Protein AF-A0A4Y2TBW3-F1 (afdb_monomer)

Nearest PDB structures (foldseek):
  4ym7-assembly6_FI  TM=1.839E-01  e=6.872E+00  Saccharomyces cerevisiae

Mean predicted aligned error: 17.27 Å

Organism: Araneus ventricosus (NCBI:txid182803)

pLDDT: mean 72.85, std 18.24, range [32.5, 91.81]

Radius of gyration: 27.07 Å; Cα contacts (8 Å, |Δi|>4): 121; chains: 1; bounding box: 64×52×51 Å

Sequence (114 aa):
MCFNCSEFFHSARNCKCKPRCIKCGELHETRLCPLKEKIENPTCVNCKEIGHVASCRGCPKYPVIKSSKPTSYAEKLKRNLPKAGKPVNKQENLPTLQVNNPEFFRPRAKFERP

Secondary structure (DSSP, 8-state):
--TTT--SSS-GGG--SPP--TTT--SS-GGG-S--SPPSSPBPTTT--BSS-TT-TT-TTS----------HHHHHHTSS-----PPP-------------------------

Foldseek 3Di:
DEQQPLDDDDYVVPDPDFGAAQQARDRDGVVPDPPPDDDPWTADNPQRHTDDTSPDPPDPPRDDPPPPPPCPPVNVVVVPDDDDDDDDDDDDDDDDDDDDDDDPDDDDDDDDDD

Structure (mmCIF, N/CA/C/O backbone):
data_AF-A0A4Y2TBW3-F1
#
_entry.id   AF-A0A4Y2TBW3-F1
#
loop_
_atom_site.group_PDB
_atom_site.id
_atom_site.type_symbol
_atom_site.label_atom_id
_atom_site.label_alt_id
_atom_site.label_comp_id
_atom_site.label_asym_id
_atom_site.label_entity_id
_atom_site.label_seq_id
_atom_site.pdbx_PDB_ins_code
_atom_site.Cartn_x
_atom_site.Cartn_y
_atom_site.Cartn_z
_atom_site.occupancy
_atom_site.B_iso_or_equiv
_atom_site.auth_seq_id
_atom_site.auth_comp_id
_atom_site.auth_asym_id
_atom_site.auth_atom_id
_atom_site.pdbx_PDB_model_num
ATOM 1 N N . MET A 1 1 ? 1.051 0.387 -8.338 1.00 83.19 1 MET A N 1
ATOM 2 C CA . MET A 1 1 ? 0.728 0.024 -6.947 1.00 83.19 1 MET A CA 1
ATOM 3 C C . MET A 1 1 ? -0.607 -0.689 -6.955 1.00 83.19 1 MET A C 1
ATOM 5 O O . MET A 1 1 ? -1.508 -0.265 -7.674 1.00 83.19 1 MET A O 1
ATOM 9 N N . CYS A 1 2 ? -0.714 -1.776 -6.206 1.00 89.44 2 CYS A N 1
ATOM 10 C CA . CYS A 1 2 ? -1.914 -2.577 -6.088 1.00 89.44 2 CYS A CA 1
ATOM 11 C C . CYS A 1 2 ? -2.778 -2.069 -4.928 1.00 89.44 2 CYS A C 1
ATOM 13 O O . CYS A 1 2 ? -2.331 -2.056 -3.788 1.00 89.44 2 CYS A O 1
ATOM 15 N N . PHE A 1 3 ? -4.028 -1.687 -5.198 1.00 86.62 3 PHE A N 1
ATOM 16 C CA . PHE A 1 3 ? -4.967 -1.249 -4.154 1.00 86.62 3 PHE A CA 1
ATOM 17 C C . PHE A 1 3 ? -5.538 -2.396 -3.315 1.00 86.62 3 PHE A C 1
ATOM 19 O O . PHE A 1 3 ? -6.161 -2.134 -2.290 1.00 86.62 3 PHE A O 1
ATOM 26 N N . ASN A 1 4 ? -5.340 -3.644 -3.756 1.00 90.00 4 ASN A N 1
ATOM 27 C CA . ASN A 1 4 ? -5.777 -4.811 -3.005 1.00 90.00 4 ASN A CA 1
ATOM 28 C C . ASN A 1 4 ? -4.786 -5.124 -1.880 1.00 90.00 4 ASN A C 1
ATOM 30 O O . ASN A 1 4 ? -5.178 -5.160 -0.728 1.00 90.00 4 ASN A O 1
ATOM 34 N N . CYS A 1 5 ? -3.494 -5.274 -2.187 1.00 90.31 5 CYS A N 1
ATOM 35 C CA . CYS A 1 5 ? -2.479 -5.675 -1.204 1.00 90.31 5 CYS A CA 1
ATOM 36 C C . CYS A 1 5 ? -1.479 -4.579 -0.806 1.00 90.31 5 CYS A C 1
ATOM 38 O O . CYS A 1 5 ? -0.572 -4.846 -0.027 1.00 90.31 5 CYS A O 1
ATOM 40 N N . SER A 1 6 ? -1.621 -3.356 -1.323 1.00 87.88 6 SER A N 1
ATOM 41 C CA . SER A 1 6 ? -0.716 -2.220 -1.071 1.00 87.88 6 SER A CA 1
ATOM 42 C C . SER A 1 6 ? 0.735 -2.398 -1.559 1.00 87.88 6 SER A C 1
ATOM 44 O O . SER A 1 6 ? 1.584 -1.544 -1.303 1.00 87.88 6 SER A O 1
ATOM 46 N N . GLU A 1 7 ? 1.012 -3.448 -2.338 1.00 86.88 7 GLU A N 1
ATOM 47 C CA . GLU A 1 7 ? 2.329 -3.723 -2.920 1.00 86.88 7 GLU A CA 1
ATOM 48 C C . GLU A 1 7 ? 2.556 -3.038 -4.272 1.00 86.88 7 GLU A C 1
ATOM 50 O O . GLU A 1 7 ? 1.642 -2.577 -4.972 1.00 86.88 7 GLU A O 1
ATOM 55 N N . PHE A 1 8 ? 3.822 -2.984 -4.667 1.00 85.44 8 PHE A N 1
ATOM 56 C CA . PHE A 1 8 ? 4.247 -2.420 -5.938 1.00 85.44 8 PHE A CA 1
ATOM 57 C C . PHE A 1 8 ? 4.315 -3.487 -7.051 1.00 85.44 8 PHE A C 1
ATOM 59 O O . PHE A 1 8 ? 4.033 -4.663 -6.837 1.00 85.44 8 PHE A O 1
ATOM 66 N N . PHE A 1 9 ? 4.631 -3.062 -8.279 1.00 86.31 9 PHE A N 1
ATOM 67 C CA . PHE A 1 9 ? 4.873 -3.927 -9.455 1.00 86.31 9 PHE A CA 1
ATOM 68 C C . PHE A 1 9 ? 3.674 -4.635 -10.105 1.00 86.31 9 PHE A C 1
ATOM 70 O O . PHE A 1 9 ? 3.836 -5.221 -11.170 1.00 86.31 9 PHE A O 1
ATOM 77 N N . HIS A 1 10 ? 2.465 -4.536 -9.551 1.00 90.31 10 HIS A N 1
ATOM 78 C CA . HIS A 1 10 ? 1.264 -5.081 -10.193 1.00 90.31 10 HIS A CA 1
ATOM 79 C C . HIS A 1 10 ? 0.006 -4.233 -9.943 1.00 90.31 10 HIS A C 1
ATOM 81 O O . HIS A 1 10 ? 0.005 -3.290 -9.141 1.00 90.31 10 HIS A O 1
ATOM 87 N N . SER A 1 11 ? -1.063 -4.558 -10.675 1.00 89.50 11 SER A N 1
ATOM 88 C CA . SER A 1 11 ? -2.391 -3.941 -10.570 1.00 89.50 11 SER A CA 1
ATOM 89 C C . SER A 1 11 ? -3.351 -4.825 -9.770 1.00 89.50 11 SER A C 1
ATOM 91 O O . SER A 1 11 ? -3.200 -6.043 -9.734 1.00 89.50 11 SER A O 1
ATOM 93 N N . ALA A 1 12 ? -4.395 -4.222 -9.191 1.00 88.75 12 ALA A N 1
ATOM 94 C CA . ALA A 1 12 ? -5.381 -4.935 -8.370 1.00 88.75 12 ALA A CA 1
ATOM 95 C C . ALA A 1 12 ? -6.110 -6.075 -9.107 1.00 88.75 12 ALA A C 1
ATOM 97 O O . ALA A 1 12 ? -6.422 -7.086 -8.490 1.00 88.75 12 ALA A O 1
ATOM 98 N N . ARG A 1 13 ? -6.320 -5.950 -10.426 1.00 89.81 13 ARG A N 1
ATOM 99 C CA . ARG A 1 13 ? -7.049 -6.939 -11.245 1.00 89.81 13 ARG A CA 1
ATOM 100 C C . ARG A 1 13 ? -6.396 -8.326 -11.283 1.00 89.81 13 ARG A C 1
ATOM 102 O O . ARG A 1 13 ? -7.103 -9.318 -11.355 1.00 89.81 13 ARG A O 1
ATOM 109 N N . ASN A 1 14 ? -5.066 -8.393 -11.213 1.00 89.56 14 ASN A N 1
ATOM 110 C CA . ASN A 1 14 ? -4.300 -9.646 -11.250 1.00 89.56 14 ASN A CA 1
ATOM 111 C C . ASN A 1 14 ? -3.638 -9.951 -9.901 1.00 89.56 14 ASN A C 1
ATOM 113 O O . ASN A 1 14 ? -2.682 -10.724 -9.827 1.00 89.56 14 ASN A O 1
ATOM 117 N N . CYS A 1 15 ? -4.106 -9.313 -8.829 1.00 91.75 15 CYS A N 1
ATOM 118 C CA . CYS A 1 15 ? -3.544 -9.513 -7.509 1.00 91.75 15 CYS A CA 1
ATOM 119 C C . CYS A 1 15 ? -4.009 -10.854 -6.931 1.00 91.75 15 CYS A C 1
ATOM 121 O O . CYS A 1 15 ? -5.204 -11.095 -6.800 1.00 91.75 15 CYS A O 1
ATOM 123 N N . LYS A 1 16 ? -3.050 -11.704 -6.555 1.00 90.94 16 LYS A N 1
ATOM 124 C CA . LYS A 1 16 ? -3.292 -12.978 -5.852 1.00 90.94 16 LYS A CA 1
ATOM 125 C C . LYS A 1 16 ? -2.954 -12.898 -4.358 1.00 90.94 16 LYS A C 1
ATOM 127 O O . LYS A 1 16 ? -2.983 -13.900 -3.654 1.00 90.94 16 LYS A O 1
ATOM 132 N N . CYS A 1 17 ? -2.571 -11.715 -3.885 1.00 90.00 17 CYS A N 1
ATOM 133 C CA . CYS A 1 17 ? -2.204 -11.474 -2.497 1.00 90.00 17 CYS A CA 1
ATOM 134 C C . CYS A 1 17 ? -3.454 -11.232 -1.642 1.00 90.00 17 CYS A C 1
ATOM 136 O O . CYS A 1 17 ? -4.498 -10.821 -2.149 1.00 90.00 17 CYS A O 1
ATOM 138 N N . LYS A 1 18 ? -3.320 -11.435 -0.328 1.00 90.38 18 LYS A N 1
ATOM 139 C CA . LYS A 1 18 ? -4.371 -11.089 0.637 1.00 90.38 18 LYS A CA 1
ATOM 140 C C . LYS A 1 18 ? -4.644 -9.576 0.613 1.00 90.38 18 LYS A C 1
ATOM 142 O O . LYS A 1 18 ? -3.686 -8.807 0.458 1.00 90.38 18 LYS A O 1
ATOM 147 N N . PRO A 1 19 ? -5.910 -9.151 0.780 1.00 91.25 19 PRO A N 1
ATOM 148 C CA . PRO A 1 19 ? -6.239 -7.741 0.881 1.00 91.25 19 PRO A CA 1
ATOM 149 C C . PRO A 1 19 ? -5.529 -7.126 2.090 1.00 91.25 19 PRO A C 1
ATOM 151 O O . PRO A 1 19 ? -5.448 -7.737 3.157 1.00 91.25 19 PRO A O 1
ATOM 154 N N . ARG A 1 20 ? -4.990 -5.925 1.909 1.00 91.81 20 ARG A N 1
ATOM 155 C CA . ARG A 1 20 ? -4.307 -5.146 2.934 1.00 91.81 20 ARG A CA 1
ATOM 156 C C . ARG A 1 20 ? -4.639 -3.673 2.762 1.00 91.81 20 ARG A C 1
ATOM 158 O O . ARG A 1 20 ? -4.412 -3.090 1.698 1.00 91.81 20 ARG A O 1
ATOM 165 N N . CYS A 1 21 ? -5.108 -3.062 3.839 1.00 90.25 21 CYS A N 1
ATOM 166 C CA . CYS A 1 21 ? -5.546 -1.684 3.837 1.00 90.25 21 CYS A CA 1
ATOM 167 C C . CYS A 1 21 ? -4.353 -0.738 3.775 1.00 90.25 21 CYS A C 1
ATOM 169 O O . CYS A 1 21 ? -3.435 -0.813 4.589 1.00 90.25 21 CYS A O 1
ATOM 171 N N . ILE A 1 22 ? -4.397 0.211 2.844 1.00 87.38 22 ILE A N 1
ATOM 172 C CA . ILE A 1 22 ? -3.316 1.183 2.674 1.00 87.38 22 ILE A CA 1
ATOM 173 C C . ILE A 1 22 ? -3.273 2.227 3.802 1.00 87.38 22 ILE A C 1
ATOM 175 O O . ILE A 1 22 ? -2.232 2.833 4.038 1.00 87.38 22 ILE A O 1
ATOM 179 N N . LYS A 1 23 ? -4.404 2.448 4.489 1.00 85.62 23 LYS A N 1
ATOM 180 C CA . LYS A 1 23 ? -4.532 3.441 5.566 1.00 85.62 23 LYS A CA 1
ATOM 181 C C . LYS A 1 23 ? -3.992 2.934 6.902 1.00 85.62 23 LYS A C 1
ATOM 183 O O . LYS A 1 23 ? -3.344 3.695 7.604 1.00 85.62 23 LYS A O 1
ATOM 188 N N . CYS A 1 24 ? -4.293 1.682 7.251 1.00 86.25 24 CYS A N 1
ATOM 189 C CA . CYS A 1 24 ? -3.986 1.118 8.571 1.00 86.25 24 CYS A CA 1
ATOM 190 C C . CYS A 1 24 ? -3.100 -0.132 8.545 1.00 86.25 24 CYS A C 1
ATOM 192 O O . CYS A 1 24 ? -2.595 -0.524 9.585 1.00 86.25 24 CYS A O 1
ATOM 194 N N . GLY A 1 25 ? -2.887 -0.764 7.388 1.00 86.44 25 GLY A N 1
ATOM 195 C CA . GLY A 1 25 ? -2.049 -1.964 7.273 1.00 86.44 25 GLY A CA 1
ATOM 196 C C . GLY A 1 25 ? -2.721 -3.284 7.638 1.00 86.44 25 GLY A C 1
ATOM 197 O O . GLY A 1 25 ? -2.110 -4.333 7.444 1.00 86.44 25 GLY A O 1
ATOM 198 N N . GLU A 1 26 ? -3.972 -3.247 8.084 1.00 89.06 26 GLU A N 1
ATOM 199 C CA . GLU A 1 26 ? -4.754 -4.428 8.452 1.00 89.06 26 GLU A CA 1
ATOM 200 C C . GLU A 1 26 ? -5.229 -5.246 7.241 1.00 89.06 26 GLU A C 1
ATOM 202 O O . GLU A 1 26 ? -5.298 -4.748 6.112 1.00 89.06 26 GLU A O 1
ATOM 207 N N . LEU A 1 27 ? -5.589 -6.514 7.478 1.00 90.62 27 LEU A N 1
ATOM 208 C CA . LEU A 1 27 ? -5.987 -7.493 6.452 1.00 90.62 27 LEU A CA 1
ATOM 209 C C . LEU A 1 27 ? -7.429 -7.301 5.949 1.00 90.62 27 LEU A C 1
ATOM 211 O O . LEU A 1 27 ? -8.275 -8.186 6.064 1.00 90.62 27 LEU A O 1
ATOM 215 N N . HIS A 1 28 ? -7.714 -6.133 5.384 1.00 91.00 28 HIS A N 1
ATOM 216 C CA . HIS A 1 28 ? -8.989 -5.826 4.742 1.00 91.00 28 HIS A CA 1
ATOM 217 C C . HIS A 1 28 ? -8.808 -4.862 3.568 1.00 91.00 28 HIS A C 1
ATOM 219 O O . HIS A 1 28 ? -7.783 -4.196 3.424 1.00 91.00 28 HIS A O 1
ATOM 225 N N . GLU A 1 29 ? -9.823 -4.761 2.713 1.00 88.56 29 GLU A N 1
ATOM 226 C CA . GLU A 1 29 ? -9.836 -3.769 1.640 1.00 88.56 29 GLU A CA 1
ATOM 227 C C . GLU A 1 29 ? -9.987 -2.355 2.198 1.00 88.56 29 GLU A C 1
ATOM 229 O O . GLU A 1 29 ? -10.800 -2.113 3.084 1.00 88.56 29 GLU A O 1
ATOM 234 N N . THR A 1 30 ? -9.309 -1.374 1.599 1.00 85.06 30 THR A N 1
ATOM 235 C CA . THR A 1 30 ? -9.375 0.037 2.032 1.00 85.06 30 THR A CA 1
ATOM 236 C C . THR A 1 30 ? -10.811 0.590 2.135 1.00 85.06 30 THR A C 1
ATOM 238 O O . THR A 1 30 ? -11.063 1.501 2.920 1.00 85.06 30 THR A O 1
ATOM 241 N N . ARG A 1 31 ? -11.763 0.032 1.373 1.00 85.81 31 ARG A N 1
ATOM 242 C CA . ARG A 1 31 ? -13.192 0.398 1.404 1.00 85.81 31 ARG A CA 1
ATOM 243 C C . ARG A 1 31 ? -13.924 -0.077 2.661 1.00 85.81 31 ARG A C 1
ATOM 245 O O . ARG A 1 31 ? -14.865 0.578 3.085 1.00 85.81 31 ARG A O 1
ATOM 252 N N . LEU A 1 32 ? -13.483 -1.189 3.242 1.00 88.69 32 LEU A N 1
ATOM 253 C CA . LEU A 1 32 ? -14.035 -1.786 4.462 1.00 88.69 32 LEU A CA 1
ATOM 254 C C . LEU A 1 32 ? -13.296 -1.313 5.719 1.00 88.69 32 LEU A C 1
ATOM 256 O O . LEU A 1 32 ? -13.496 -1.853 6.802 1.00 88.69 32 LEU A O 1
ATOM 260 N N . CYS A 1 33 ? -12.412 -0.325 5.579 1.00 88.81 33 CYS A N 1
ATOM 261 C CA . CYS A 1 33 ? -11.600 0.133 6.687 1.00 88.81 33 CYS A CA 1
ATOM 262 C C . CYS A 1 33 ? -12.460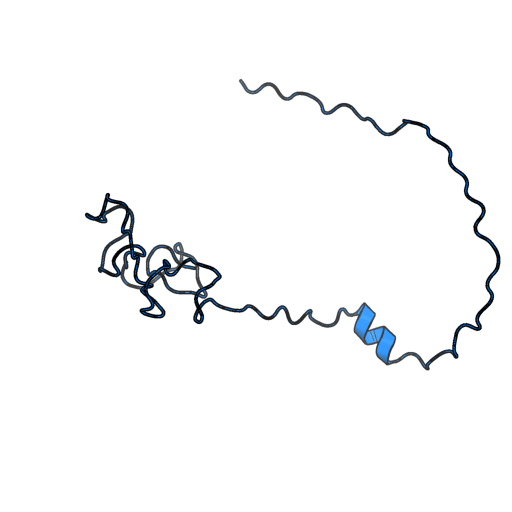 0.836 7.753 1.00 88.81 33 CYS A C 1
ATOM 264 O O . CYS A 1 33 ? -13.186 1.775 7.409 1.00 88.81 33 CYS A O 1
ATOM 266 N N . PRO A 1 34 ? -12.358 0.445 9.040 1.00 87.75 34 PRO A N 1
ATOM 267 C CA . PRO A 1 34 ? -13.086 1.106 10.124 1.00 87.75 34 PRO A CA 1
ATOM 268 C C . PRO A 1 34 ? -12.570 2.530 10.382 1.00 87.75 34 PRO A C 1
ATOM 270 O O . PRO A 1 34 ? -13.313 3.377 10.875 1.00 87.75 34 PRO A O 1
ATOM 273 N N . LEU A 1 35 ? -11.322 2.822 9.992 1.00 84.19 35 LEU A N 1
ATOM 274 C CA . LEU A 1 35 ? -10.730 4.157 10.044 1.00 84.19 35 LEU A CA 1
ATOM 275 C C . LEU A 1 35 ? -11.334 5.058 8.956 1.00 84.19 35 LEU A C 1
ATOM 277 O O . LEU A 1 35 ? -10.866 5.123 7.810 1.00 84.19 35 LEU A O 1
ATOM 281 N N . LYS A 1 36 ? -12.407 5.752 9.345 1.00 80.06 36 LYS A N 1
ATOM 282 C CA . LYS A 1 36 ? -13.054 6.816 8.563 1.00 80.06 36 LYS A CA 1
ATOM 283 C C . LYS A 1 36 ? -12.432 8.189 8.822 1.00 80.06 36 LYS A C 1
ATOM 285 O O . LYS A 1 36 ? -12.517 9.056 7.957 1.00 80.06 36 LYS A O 1
ATOM 290 N N . GLU A 1 37 ? -11.794 8.363 9.974 1.00 80.75 37 GLU A N 1
ATOM 291 C CA . GLU A 1 37 ? -11.164 9.618 10.374 1.00 80.75 37 GLU A CA 1
ATOM 292 C C . GLU A 1 37 ? -9.818 9.843 9.680 1.00 80.75 37 GLU A C 1
ATOM 294 O O . GLU A 1 37 ? -9.147 8.913 9.215 1.00 80.75 37 G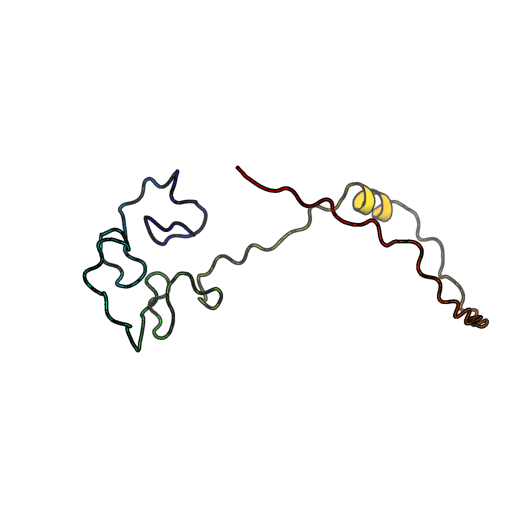LU A O 1
ATOM 299 N N . LYS A 1 38 ? -9.432 11.118 9.586 1.00 77.06 38 LYS A N 1
ATOM 300 C CA . LYS A 1 38 ? -8.141 11.519 9.042 1.00 77.06 38 LYS A CA 1
ATOM 301 C C . LYS A 1 38 ? -7.073 11.217 10.091 1.00 77.06 38 LYS A C 1
ATOM 303 O O . LYS A 1 38 ? -7.081 11.783 11.174 1.00 77.06 38 LYS A O 1
ATOM 308 N N . ILE A 1 39 ? -6.155 10.318 9.758 1.00 80.25 39 ILE A N 1
ATOM 309 C CA . ILE A 1 39 ? -5.012 10.014 10.616 1.00 80.25 39 ILE A CA 1
ATOM 310 C C . ILE A 1 39 ? -4.028 11.180 10.475 1.00 80.25 39 ILE A C 1
ATOM 312 O O . ILE A 1 39 ? -3.518 11.404 9.377 1.00 80.25 39 ILE A O 1
ATOM 316 N N . GLU A 1 40 ? -3.781 11.916 11.561 1.00 78.38 40 GLU A N 1
ATOM 317 C CA . GLU A 1 40 ? -2.811 13.027 11.608 1.00 78.38 40 GLU A CA 1
ATOM 318 C C . GLU A 1 40 ? -1.402 12.553 11.215 1.00 78.38 40 GLU A C 1
ATOM 320 O O . GLU A 1 40 ? -0.703 13.197 10.438 1.00 78.38 40 GLU A O 1
ATOM 325 N N . ASN A 1 41 ? -1.026 11.359 11.679 1.00 81.94 41 ASN A N 1
ATOM 326 C CA . ASN A 1 41 ? 0.289 10.759 11.478 1.00 81.94 41 ASN A CA 1
ATOM 327 C C . ASN A 1 41 ? 0.169 9.389 10.789 1.00 81.94 41 ASN A C 1
ATOM 329 O O . ASN A 1 41 ? 0.298 8.357 11.449 1.00 81.94 41 ASN A O 1
ATOM 333 N N . PRO A 1 42 ? -0.124 9.334 9.474 1.00 85.06 42 PRO A N 1
ATOM 334 C CA . PRO A 1 42 ? -0.266 8.063 8.780 1.00 85.06 42 PRO A CA 1
ATOM 335 C C . PRO A 1 42 ? 1.084 7.350 8.718 1.00 85.06 42 PRO A C 1
ATOM 337 O O . PRO A 1 42 ? 2.098 7.949 8.352 1.00 85.06 42 PRO A O 1
ATOM 340 N N . THR A 1 43 ? 1.094 6.064 9.054 1.00 87.62 43 THR A N 1
ATOM 341 C CA . THR A 1 43 ? 2.279 5.216 8.925 1.00 87.62 43 THR A CA 1
ATOM 342 C C . THR A 1 43 ? 2.246 4.478 7.596 1.00 87.62 43 THR A C 1
ATOM 344 O O . THR A 1 43 ? 1.253 3.850 7.222 1.00 87.62 43 THR A O 1
ATOM 347 N N . CYS A 1 44 ? 3.355 4.515 6.871 1.00 88.44 44 CYS A N 1
ATOM 348 C CA . CYS A 1 44 ? 3.488 3.800 5.620 1.00 88.44 44 CYS A CA 1
ATOM 349 C C . CYS A 1 44 ? 3.582 2.293 5.873 1.00 88.44 44 CYS A C 1
ATOM 351 O O . CYS A 1 44 ? 4.511 1.816 6.519 1.00 88.44 44 CYS A O 1
ATOM 353 N N . VAL A 1 45 ? 2.678 1.512 5.284 1.00 86.94 45 VAL A N 1
ATOM 354 C CA . VAL A 1 45 ? 2.667 0.047 5.446 1.00 86.94 45 VAL A CA 1
ATOM 355 C C . VAL A 1 45 ? 3.892 -0.654 4.836 1.00 86.94 45 VAL A C 1
ATOM 357 O O . VAL A 1 45 ? 4.218 -1.769 5.237 1.00 86.94 45 VAL A O 1
ATOM 360 N N . ASN A 1 46 ? 4.606 0.008 3.913 1.00 85.44 46 ASN A N 1
ATOM 361 C CA . ASN A 1 46 ? 5.744 -0.570 3.186 1.00 85.44 46 ASN A CA 1
ATOM 362 C C . ASN A 1 46 ? 7.106 -0.198 3.806 1.00 85.44 46 ASN A C 1
ATOM 364 O O . ASN A 1 46 ? 7.983 -1.064 3.933 1.00 85.44 46 AS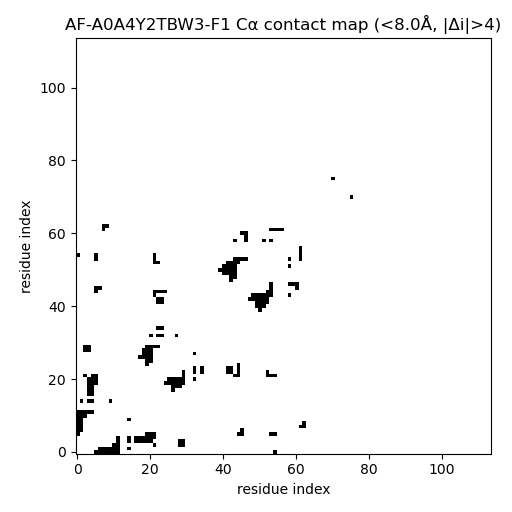N A O 1
ATOM 368 N N . CYS A 1 47 ? 7.311 1.071 4.192 1.00 87.44 47 CYS A N 1
ATOM 369 C CA . CYS A 1 47 ? 8.557 1.538 4.823 1.00 87.44 47 CYS A CA 1
ATOM 370 C C . CYS A 1 47 ? 8.468 1.726 6.344 1.00 87.44 47 CYS A C 1
ATOM 372 O O . CYS A 1 47 ? 9.509 1.867 6.970 1.00 87.44 47 CYS A O 1
ATOM 374 N N . LYS A 1 48 ? 7.270 1.656 6.941 1.00 85.81 48 LYS A N 1
ATOM 375 C CA . LYS A 1 48 ? 7.011 1.846 8.382 1.00 85.81 48 LYS A CA 1
ATOM 376 C C . LYS A 1 48 ? 7.352 3.244 8.914 1.00 85.81 48 LYS A C 1
ATOM 378 O O . LYS A 1 48 ? 7.370 3.446 10.122 1.00 85.81 48 LYS A O 1
ATOM 383 N N . GLU A 1 49 ? 7.588 4.209 8.031 1.00 87.50 49 GLU A N 1
ATOM 384 C CA . GLU A 1 49 ? 7.814 5.603 8.408 1.00 87.50 49 GLU A CA 1
ATOM 385 C C . GLU A 1 49 ? 6.489 6.334 8.612 1.00 87.50 49 GLU A C 1
ATOM 387 O O . GLU A 1 49 ? 5.474 6.020 7.984 1.00 87.50 49 GLU A O 1
ATOM 392 N N . ILE A 1 50 ? 6.516 7.320 9.499 1.00 86.81 50 ILE A N 1
ATOM 393 C CA . ILE A 1 50 ? 5.365 8.137 9.873 1.00 86.81 50 ILE A CA 1
ATOM 394 C C . ILE A 1 50 ? 5.323 9.382 8.976 1.00 86.81 50 ILE A C 1
ATOM 396 O O . ILE A 1 50 ? 6.360 9.889 8.554 1.00 86.81 50 ILE A O 1
ATOM 400 N N . GLY A 1 51 ? 4.124 9.872 8.671 1.00 87.12 51 GLY A N 1
ATOM 401 C CA . GLY A 1 51 ? 3.901 11.106 7.915 1.00 87.12 51 GLY A CA 1
ATOM 402 C C . GLY A 1 51 ? 3.520 10.889 6.450 1.00 87.12 51 GLY A C 1
ATOM 403 O O . GLY A 1 51 ? 3.198 11.852 5.757 1.00 87.12 51 GLY A O 1
ATOM 404 N N . HIS A 1 52 ? 3.495 9.644 5.960 1.00 87.56 52 HIS A N 1
ATOM 405 C CA . HIS A 1 52 ? 2.995 9.352 4.618 1.00 87.56 52 HIS A CA 1
ATOM 406 C C . HIS A 1 52 ? 2.332 7.978 4.488 1.00 87.56 52 HIS A C 1
ATOM 408 O O . HIS A 1 52 ? 2.610 7.030 5.215 1.00 87.56 52 HIS A O 1
ATOM 414 N N . VAL A 1 53 ? 1.461 7.865 3.488 1.00 85.44 53 VAL A N 1
ATOM 415 C CA . VAL A 1 53 ? 0.789 6.618 3.102 1.00 85.44 53 VAL A CA 1
ATOM 416 C C . VAL A 1 53 ? 1.645 5.877 2.069 1.00 85.44 53 VAL A C 1
ATOM 418 O O . VAL A 1 53 ? 2.337 6.514 1.279 1.00 85.44 53 VAL A O 1
ATOM 421 N N . ALA A 1 54 ? 1.552 4.548 1.985 1.00 82.19 54 ALA A N 1
ATOM 422 C CA . ALA A 1 54 ? 2.365 3.741 1.061 1.00 82.19 54 ALA A CA 1
ATOM 423 C C . ALA A 1 54 ? 2.242 4.105 -0.433 1.00 82.19 54 ALA A C 1
ATOM 425 O O . ALA A 1 54 ? 3.133 3.787 -1.213 1.00 82.19 54 ALA A O 1
ATOM 426 N N . SER A 1 55 ? 1.176 4.800 -0.847 1.00 80.69 55 SER A N 1
ATOM 427 C CA . SER A 1 55 ? 1.036 5.312 -2.222 1.00 80.69 55 SER A CA 1
ATOM 428 C C . SER A 1 55 ? 1.818 6.599 -2.485 1.00 80.69 55 SER A C 1
ATOM 430 O O . SER A 1 55 ? 1.820 7.087 -3.618 1.00 80.69 55 SER A O 1
ATOM 432 N N . CYS A 1 56 ? 2.450 7.183 -1.470 1.00 82.56 56 CYS A N 1
ATOM 433 C CA . CYS A 1 56 ? 3.206 8.412 -1.622 1.00 82.56 56 CYS A CA 1
ATOM 434 C C . CYS A 1 56 ? 4.463 8.169 -2.465 1.00 82.56 56 CYS A C 1
ATOM 436 O O . CYS A 1 56 ? 5.269 7.291 -2.162 1.00 82.56 56 CYS A O 1
ATOM 438 N N . ARG A 1 57 ? 4.661 9.004 -3.493 1.00 79.31 57 ARG A N 1
ATOM 439 C CA . ARG A 1 57 ? 5.865 8.982 -4.342 1.00 79.31 57 ARG A CA 1
ATOM 440 C C . ARG A 1 57 ? 7.148 9.342 -3.584 1.00 79.31 57 ARG A C 1
ATOM 442 O O . ARG A 1 57 ? 8.225 9.062 -4.091 1.00 79.31 57 ARG A O 1
ATOM 449 N N . GLY A 1 58 ? 7.029 9.956 -2.406 1.00 79.50 58 GLY A N 1
ATOM 450 C CA . GLY A 1 58 ? 8.152 10.270 -1.520 1.00 79.50 58 GLY A CA 1
ATOM 451 C C . GLY A 1 58 ? 8.596 9.107 -0.629 1.00 79.50 58 GLY A C 1
ATOM 452 O O . GLY A 1 58 ? 9.560 9.261 0.108 1.00 79.50 58 GLY A O 1
ATOM 453 N N . CYS A 1 59 ? 7.916 7.955 -0.672 1.00 85.12 59 CYS A N 1
ATOM 454 C CA . CYS A 1 59 ? 8.333 6.791 0.104 1.00 85.12 59 CYS A CA 1
ATOM 455 C C . CYS A 1 59 ? 9.685 6.263 -0.420 1.00 85.12 59 CYS A C 1
ATOM 457 O O . CYS A 1 59 ? 9.807 6.031 -1.626 1.00 85.12 59 CYS A O 1
ATOM 459 N N . PRO A 1 60 ? 10.674 5.972 0.444 1.00 83.56 60 PRO A N 1
ATOM 460 C CA . PRO A 1 60 ? 11.974 5.446 0.014 1.00 83.56 60 PRO A CA 1
ATOM 461 C C . PRO A 1 60 ? 11.875 4.074 -0.671 1.00 83.56 60 PRO A C 1
ATOM 463 O O . PRO A 1 60 ? 12.722 3.718 -1.486 1.00 83.56 60 PRO A O 1
ATOM 466 N N . LYS A 1 61 ? 10.819 3.303 -0.376 1.00 82.56 61 LYS A N 1
ATOM 467 C CA . LYS A 1 61 ? 10.525 2.022 -1.040 1.00 82.56 61 LYS A CA 1
ATOM 468 C C . LYS A 1 61 ? 9.656 2.155 -2.290 1.00 82.56 61 LYS A C 1
ATOM 470 O O . LYS A 1 61 ? 9.308 1.137 -2.891 1.00 82.56 61 LYS A O 1
ATOM 475 N N . TYR A 1 62 ? 9.262 3.369 -2.674 1.00 83.62 62 TYR A N 1
ATOM 476 C CA . TYR A 1 62 ? 8.467 3.560 -3.877 1.00 83.62 62 TYR A CA 1
ATOM 477 C C . TYR A 1 62 ? 9.284 3.115 -5.102 1.00 83.62 62 TYR A C 1
ATOM 479 O O . TYR A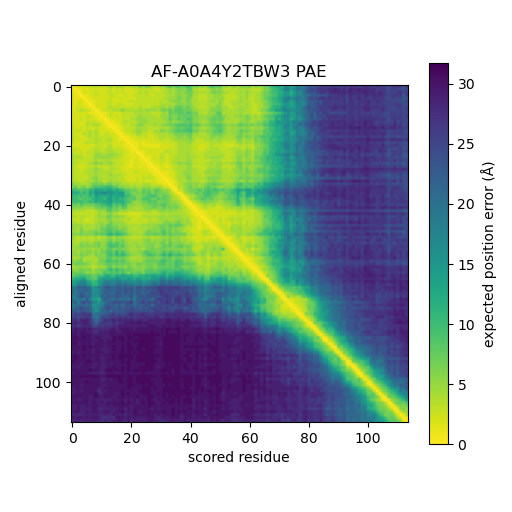 1 62 ? 10.459 3.467 -5.218 1.00 83.62 62 TYR A O 1
ATOM 487 N N . PRO A 1 63 ? 8.706 2.332 -6.027 1.00 81.50 63 PRO A N 1
ATOM 488 C CA . PRO A 1 63 ? 9.439 1.790 -7.160 1.00 81.50 63 PRO A CA 1
ATOM 489 C C . PRO A 1 63 ? 9.932 2.923 -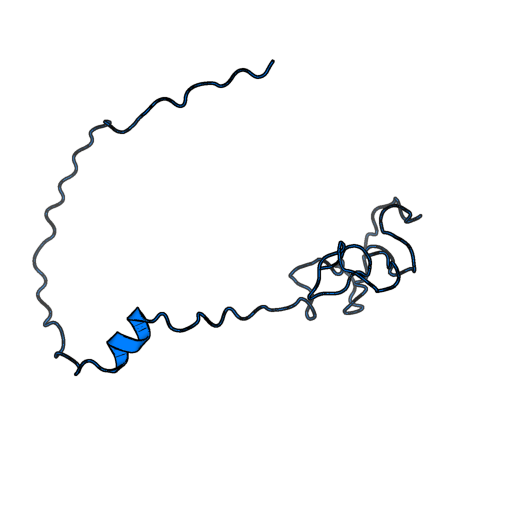8.064 1.00 81.50 63 PRO A C 1
ATOM 491 O O . PRO A 1 63 ? 9.151 3.569 -8.768 1.00 81.50 63 PRO A O 1
ATOM 494 N N . VAL A 1 64 ? 11.248 3.138 -8.072 1.00 82.75 64 VAL A N 1
ATOM 495 C CA . VAL A 1 64 ? 11.916 4.035 -9.016 1.00 82.75 64 VAL A CA 1
ATOM 496 C C . VAL A 1 64 ? 12.099 3.277 -10.324 1.00 82.75 64 VAL A C 1
ATOM 498 O O . VAL A 1 64 ? 13.072 2.548 -10.518 1.00 82.75 64 VAL A O 1
ATOM 501 N N . ILE A 1 65 ? 11.139 3.425 -11.235 1.00 77.31 65 ILE A N 1
ATOM 502 C CA . ILE A 1 65 ? 11.280 2.896 -12.591 1.00 77.31 65 ILE A CA 1
ATOM 503 C C . ILE A 1 65 ? 12.319 3.767 -13.298 1.00 77.31 65 ILE A C 1
ATOM 505 O O . ILE A 1 65 ? 12.012 4.857 -13.779 1.00 77.31 65 ILE A O 1
ATOM 509 N N . LYS A 1 66 ? 13.570 3.299 -13.343 1.00 75.50 66 LYS A N 1
ATOM 510 C CA . LYS A 1 66 ? 14.591 3.897 -14.203 1.00 75.50 66 LYS A CA 1
ATOM 511 C C . LYS A 1 66 ? 14.154 3.625 -15.635 1.00 75.50 66 LYS A C 1
ATOM 513 O O . LYS A 1 66 ? 14.230 2.491 -16.098 1.00 75.50 66 LYS A O 1
ATOM 518 N N . SER A 1 67 ? 13.667 4.646 -16.330 1.00 68.50 67 SER A N 1
ATOM 519 C CA . SER A 1 67 ? 13.440 4.567 -17.767 1.00 68.50 67 SER A CA 1
ATOM 520 C C . SER A 1 67 ? 14.803 4.470 -18.452 1.00 68.50 67 SER A C 1
ATOM 522 O O . SER A 1 67 ? 15.369 5.483 -18.870 1.00 68.50 67 SER A O 1
ATOM 524 N N . SER A 1 68 ? 15.369 3.266 -18.541 1.00 71.81 68 SER A N 1
ATOM 525 C CA . SER A 1 68 ? 16.379 2.994 -19.552 1.00 71.81 68 SER A CA 1
ATOM 526 C C . SER A 1 68 ? 15.657 3.159 -20.880 1.00 71.81 68 SER A C 1
ATOM 528 O O . SER A 1 68 ? 14.877 2.306 -21.295 1.00 71.81 68 SER A O 1
ATOM 530 N N . LYS A 1 69 ? 15.827 4.319 -21.520 1.00 73.50 69 LYS A N 1
ATOM 531 C CA . LYS A 1 69 ? 15.386 4.481 -22.902 1.00 73.50 69 LYS A CA 1
ATOM 532 C C . LYS A 1 69 ? 16.086 3.359 -23.672 1.00 73.50 69 LYS A C 1
ATOM 534 O O . LYS A 1 69 ? 17.323 3.358 -23.678 1.00 73.50 69 LYS A O 1
ATOM 539 N N . PRO A 1 70 ? 15.370 2.379 -24.253 1.00 69.38 70 PRO A N 1
ATOM 540 C CA . PRO A 1 70 ? 16.025 1.489 -25.192 1.00 69.38 70 PRO A CA 1
ATOM 541 C C . PRO A 1 70 ? 16.623 2.409 -26.256 1.00 69.38 70 PRO A C 1
ATOM 543 O O . PRO A 1 70 ? 15.905 3.250 -26.796 1.00 69.38 70 PRO A O 1
ATOM 546 N N . THR A 1 71 ? 17.946 2.337 -26.457 1.00 71.75 71 THR A N 1
ATOM 547 C CA . THR A 1 71 ? 18.630 3.100 -27.513 1.00 71.75 71 THR A CA 1
ATOM 548 C C . THR A 1 71 ? 17.810 2.897 -28.774 1.00 71.75 71 THR A C 1
ATOM 550 O O . THR A 1 71 ? 17.670 1.760 -29.235 1.00 71.75 71 THR A O 1
ATOM 553 N N . SER A 1 72 ? 17.220 3.978 -29.284 1.00 80.69 72 SER A N 1
ATOM 554 C CA . SER A 1 72 ? 16.439 3.893 -30.505 1.00 80.69 72 SER A CA 1
ATOM 555 C C . SER A 1 72 ? 17.344 3.355 -31.609 1.00 80.69 72 SER A C 1
ATOM 557 O O . SER A 1 72 ? 18.553 3.611 -31.617 1.00 80.69 72 SER A O 1
ATOM 559 N N . TYR A 1 73 ? 16.779 2.626 -32.567 1.00 80.75 73 TYR A N 1
ATOM 560 C CA . TYR A 1 73 ? 17.522 2.187 -33.747 1.00 80.75 73 TYR A CA 1
ATOM 561 C C . TYR A 1 73 ? 18.266 3.367 -34.409 1.00 80.75 73 TYR A C 1
ATOM 563 O O . TYR A 1 73 ? 19.442 3.248 -34.753 1.00 80.75 73 TYR A O 1
ATOM 571 N N . ALA A 1 74 ? 17.644 4.553 -34.426 1.00 79.75 74 ALA A N 1
ATOM 572 C CA . ALA A 1 74 ? 18.259 5.797 -34.887 1.00 79.75 74 ALA A CA 1
ATOM 573 C C . ALA A 1 74 ? 19.497 6.224 -34.066 1.00 79.75 74 ALA A C 1
ATOM 575 O O . ALA A 1 74 ? 20.470 6.721 -34.627 1.00 79.75 74 ALA A O 1
ATOM 576 N N . GLU A 1 75 ? 19.512 6.017 -32.746 1.00 80.81 75 GLU A N 1
ATOM 577 C CA . GLU A 1 75 ? 20.68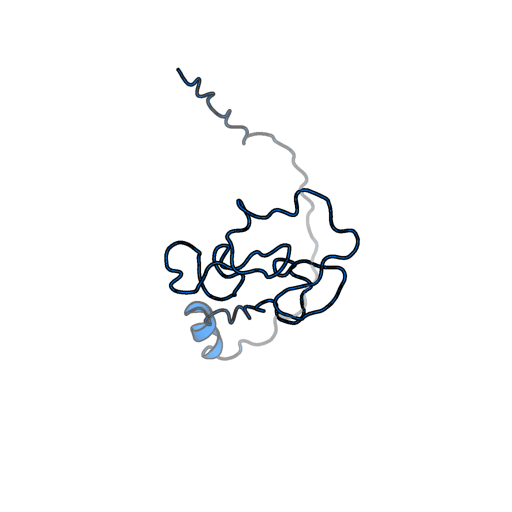9 6.277 -31.898 1.00 80.81 75 GLU A CA 1
ATOM 578 C C . GLU A 1 75 ? 21.791 5.230 -32.082 1.00 80.81 75 GLU A C 1
ATOM 580 O O . GLU A 1 75 ? 22.971 5.546 -31.922 1.00 80.81 75 GLU A O 1
ATOM 585 N N . LYS A 1 76 ? 21.439 3.990 -32.444 1.00 78.62 76 LYS A N 1
ATOM 586 C CA . LYS A 1 76 ? 22.423 2.937 -32.734 1.00 78.62 76 LYS A CA 1
ATOM 587 C C . LYS A 1 76 ? 23.180 3.214 -34.038 1.00 78.62 76 LYS A C 1
ATOM 589 O O . LYS A 1 76 ? 24.383 2.970 -34.099 1.00 78.62 76 LYS A O 1
ATOM 594 N N . LEU A 1 77 ? 22.512 3.802 -35.033 1.00 77.94 77 LEU A N 1
ATOM 595 C CA . LEU A 1 77 ? 23.137 4.230 -36.289 1.00 77.94 77 LEU A CA 1
ATOM 596 C C . LEU A 1 77 ? 24.133 5.386 -36.087 1.00 77.94 77 LEU A C 1
ATOM 598 O O . LEU A 1 77 ? 25.233 5.346 -36.631 1.00 77.94 77 LEU A O 1
ATOM 602 N N . LYS A 1 78 ? 23.819 6.366 -35.225 1.00 72.50 78 LYS A N 1
ATOM 603 C CA . LYS A 1 78 ? 24.700 7.524 -34.947 1.00 72.50 78 LYS A CA 1
ATOM 604 C C . LYS A 1 78 ? 26.059 7.155 -34.340 1.00 72.50 78 LYS A C 1
ATOM 606 O O . LYS A 1 78 ? 27.000 7.928 -34.471 1.00 72.50 78 LYS A O 1
ATOM 611 N N . ARG A 1 79 ? 26.178 5.996 -33.679 1.00 66.50 79 ARG A N 1
ATOM 612 C CA . ARG A 1 79 ? 27.441 5.529 -33.074 1.00 66.50 79 ARG A CA 1
ATOM 613 C C . ARG A 1 79 ? 28.434 4.951 -34.087 1.00 66.50 79 ARG A C 1
ATOM 615 O O . ARG A 1 79 ? 29.612 4.875 -33.765 1.00 66.50 79 ARG A O 1
ATOM 622 N N . ASN A 1 80 ? 27.969 4.561 -35.276 1.00 64.50 80 ASN A N 1
ATOM 623 C CA . ASN A 1 80 ? 28.800 3.950 -36.319 1.00 64.50 80 ASN A CA 1
ATOM 624 C C . ASN A 1 80 ? 29.171 4.923 -37.450 1.00 64.50 80 ASN A C 1
ATOM 626 O O . ASN A 1 80 ? 29.885 4.535 -38.370 1.00 64.50 80 ASN A O 1
ATOM 630 N N . LEU A 1 81 ? 28.709 6.179 -37.402 1.00 67.06 81 LEU A N 1
ATOM 631 C CA . LEU A 1 81 ? 29.167 7.196 -38.347 1.00 67.06 81 LEU A CA 1
ATOM 632 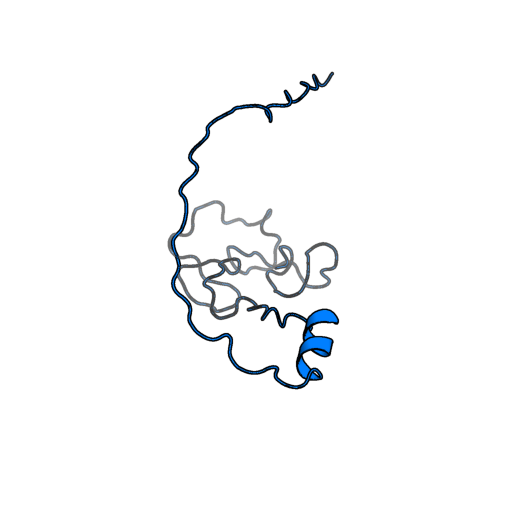C C . LEU A 1 81 ? 30.537 7.742 -37.908 1.00 67.06 81 LEU A C 1
ATOM 634 O O . LEU A 1 81 ? 30.694 8.102 -36.735 1.00 67.06 81 LEU A O 1
ATOM 638 N N . PRO A 1 82 ? 31.520 7.863 -38.822 1.00 58.50 82 PRO A N 1
ATOM 639 C CA . PRO A 1 82 ? 32.748 8.590 -38.534 1.00 58.50 82 PRO A CA 1
ATOM 640 C C . PRO A 1 82 ? 32.397 10.028 -38.136 1.00 58.50 82 PRO A C 1
ATOM 642 O O . PRO A 1 82 ? 31.538 10.664 -38.750 1.00 58.50 82 PRO A O 1
ATOM 645 N N . LYS A 1 83 ? 33.038 10.537 -37.076 1.00 54.06 83 LYS A N 1
ATOM 646 C CA . LYS A 1 83 ? 32.862 11.918 -36.608 1.00 54.06 83 LYS A CA 1
ATOM 647 C C . LYS A 1 83 ? 33.242 12.880 -37.738 1.00 54.06 83 LYS A C 1
ATOM 649 O O . LYS A 1 83 ? 34.423 13.151 -37.938 1.00 54.06 83 LYS A O 1
ATOM 654 N N . ALA A 1 84 ? 32.249 13.411 -38.448 1.00 56.88 84 ALA A N 1
ATOM 655 C CA . ALA A 1 84 ? 32.439 14.609 -39.250 1.00 56.88 84 ALA A CA 1
ATOM 656 C C . ALA A 1 84 ? 32.888 15.737 -38.311 1.00 56.88 84 ALA A C 1
ATOM 658 O O . ALA A 1 84 ? 32.354 15.898 -37.208 1.00 56.88 84 ALA A O 1
ATOM 659 N N . GLY A 1 85 ? 33.941 16.440 -38.723 1.00 48.66 85 GLY A N 1
ATOM 660 C CA . GLY A 1 85 ? 34.598 17.474 -37.939 1.00 48.66 85 GLY A CA 1
ATOM 661 C C . GLY A 1 85 ? 33.648 18.580 -37.480 1.00 48.66 85 GLY A C 1
ATOM 662 O O . GLY A 1 85 ? 32.575 18.795 -38.037 1.00 48.66 85 GLY A O 1
ATOM 663 N N . LYS A 1 86 ? 34.086 19.259 -36.417 1.00 44.78 86 LYS A N 1
ATOM 664 C CA . LYS A 1 86 ? 33.454 20.407 -35.753 1.00 44.78 86 LYS A CA 1
ATOM 665 C C . LYS A 1 86 ? 32.720 21.337 -36.742 1.00 44.78 86 LYS A C 1
ATOM 667 O O . LYS A 1 86 ? 33.352 21.762 -37.710 1.00 44.78 86 LYS A O 1
ATOM 672 N N . PRO A 1 87 ? 31.471 21.764 -36.473 1.00 40.78 87 PRO A N 1
ATOM 673 C CA . PRO A 1 87 ? 30.946 22.945 -37.138 1.00 40.78 87 PRO A CA 1
ATOM 674 C C . 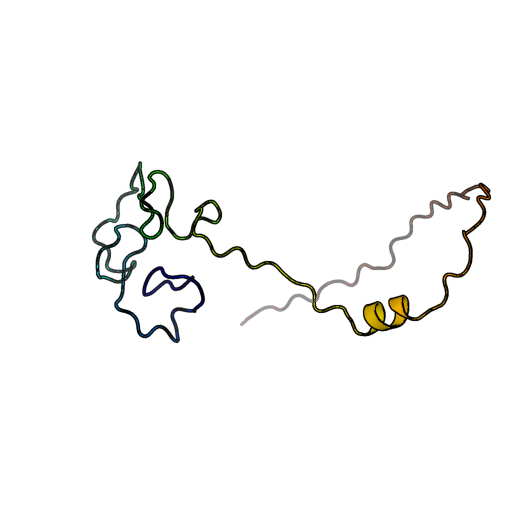PRO A 1 87 ? 31.758 24.155 -36.667 1.00 40.78 87 PRO A C 1
ATOM 676 O O . PRO A 1 87 ? 31.876 24.431 -35.471 1.00 40.78 87 PRO A O 1
ATOM 679 N N . VAL A 1 88 ? 32.385 24.823 -37.632 1.00 38.69 88 VAL A N 1
ATOM 680 C CA . VAL A 1 88 ? 33.079 26.088 -37.430 1.00 38.69 88 VAL A CA 1
ATOM 681 C C . VAL A 1 88 ? 32.059 27.144 -36.997 1.00 38.69 88 VAL A C 1
ATOM 683 O O . VAL A 1 88 ? 30.938 27.188 -37.500 1.00 38.69 88 VAL A O 1
ATOM 686 N N . ASN A 1 89 ? 32.452 27.974 -36.037 1.00 45.62 89 ASN A N 1
ATOM 687 C CA . ASN A 1 89 ? 31.678 29.118 -35.583 1.00 45.62 89 ASN A CA 1
ATOM 688 C C . ASN A 1 89 ? 31.622 30.163 -36.709 1.00 45.62 89 ASN A C 1
ATOM 690 O O . ASN A 1 89 ? 32.663 30.684 -37.108 1.00 45.62 89 ASN A O 1
ATOM 694 N N . LYS A 1 90 ? 30.419 30.467 -37.198 1.00 38.12 90 LYS A N 1
ATOM 695 C CA . LYS A 1 90 ? 30.116 31.743 -37.847 1.00 38.12 90 LYS A CA 1
ATOM 696 C C . LYS A 1 90 ? 28.853 32.304 -37.211 1.00 38.12 90 LYS A C 1
ATOM 698 O O . LYS A 1 90 ? 27.752 31.802 -37.420 1.00 38.12 90 LYS A O 1
ATOM 703 N N . GLN A 1 91 ? 29.058 33.313 -36.376 1.00 47.00 91 GLN A N 1
ATOM 704 C CA . GLN A 1 91 ? 28.035 34.276 -36.008 1.00 47.00 91 GLN A CA 1
ATOM 705 C C . GLN A 1 91 ? 27.672 35.049 -37.273 1.00 47.00 91 GLN A C 1
ATOM 707 O O . GLN A 1 91 ? 28.530 35.746 -37.793 1.00 47.00 91 GLN A O 1
ATOM 712 N N . GLU A 1 92 ? 26.433 34.949 -37.746 1.00 33.94 92 GLU A N 1
ATOM 713 C CA . GLU A 1 92 ? 25.861 35.932 -38.666 1.00 33.94 92 GLU A CA 1
ATOM 714 C C . GLU A 1 92 ? 24.334 35.965 -38.482 1.00 33.94 92 GLU A C 1
ATOM 716 O O . GLU A 1 92 ? 23.604 35.069 -38.888 1.00 33.94 92 GLU A O 1
ATOM 721 N N . ASN A 1 93 ? 23.931 36.989 -37.724 1.00 33.50 93 ASN A N 1
ATOM 722 C CA . ASN A 1 93 ? 22.681 37.752 -37.709 1.00 33.50 93 ASN A CA 1
ATOM 723 C C . ASN A 1 93 ? 21.330 37.032 -37.946 1.00 33.50 93 ASN A C 1
ATOM 725 O O . ASN A 1 93 ? 21.013 36.571 -39.038 1.00 33.50 93 ASN A O 1
ATOM 729 N N . LEU A 1 94 ? 20.485 37.056 -36.910 1.00 36.91 94 LEU A N 1
ATOM 730 C CA . LEU A 1 94 ? 19.065 36.713 -36.946 1.00 36.91 94 LEU A CA 1
ATOM 731 C C . LEU A 1 94 ? 18.258 37.874 -37.564 1.00 36.91 94 LEU A C 1
ATOM 733 O O . LEU A 1 94 ? 18.162 38.920 -36.921 1.00 36.91 94 LEU A O 1
ATOM 737 N N . PRO A 1 95 ? 17.576 37.709 -38.713 1.00 32.50 95 PRO A N 1
ATOM 738 C CA . PRO A 1 95 ? 16.489 38.605 -39.062 1.00 32.50 95 PRO A CA 1
ATOM 739 C C . PRO A 1 95 ? 15.257 38.202 -38.246 1.00 32.50 95 PRO A C 1
ATOM 741 O O . PRO A 1 95 ? 14.634 37.163 -38.475 1.00 32.50 95 PRO A O 1
ATOM 744 N N . THR A 1 96 ? 14.901 39.028 -37.267 1.00 41.22 96 THR A N 1
ATOM 745 C CA . THR A 1 96 ? 13.588 39.008 -36.624 1.00 41.22 96 THR A CA 1
ATOM 746 C C . THR A 1 96 ? 12.524 39.357 -37.661 1.00 41.22 96 THR A C 1
ATOM 748 O O . THR A 1 96 ? 12.364 40.520 -38.017 1.00 41.22 96 THR A O 1
ATOM 751 N N . LEU A 1 97 ? 11.750 38.366 -38.109 1.00 42.97 97 LEU A N 1
ATOM 752 C CA . LEU A 1 97 ? 10.447 38.610 -38.728 1.00 42.97 97 LEU A CA 1
ATOM 753 C C . LEU A 1 97 ? 9.345 38.241 -37.738 1.00 42.97 97 LEU A C 1
ATOM 755 O O . LEU A 1 97 ? 8.925 37.095 -37.602 1.00 42.97 97 LEU A O 1
ATOM 759 N N . GLN A 1 98 ? 8.912 39.269 -37.016 1.00 46.16 98 GLN A N 1
ATOM 760 C CA . GLN A 1 98 ? 7.620 39.337 -36.351 1.00 46.16 98 GLN A CA 1
ATOM 761 C C . GLN A 1 98 ? 6.548 39.502 -37.432 1.00 46.16 98 GLN A C 1
ATOM 763 O O . GLN A 1 98 ? 6.473 40.580 -38.012 1.00 46.16 98 GLN A O 1
ATOM 768 N N . VAL A 1 99 ? 5.701 38.502 -37.682 1.00 37.69 99 VAL A N 1
ATOM 769 C CA . VAL A 1 99 ? 4.381 38.754 -38.283 1.00 37.69 99 VAL A CA 1
ATOM 770 C C . VAL A 1 99 ? 3.339 37.836 -37.652 1.00 37.69 99 VAL A C 1
ATOM 772 O O . VAL A 1 99 ? 3.304 36.627 -37.863 1.00 37.69 99 VAL A O 1
ATOM 775 N N . ASN A 1 100 ? 2.483 38.478 -36.867 1.00 42.47 100 ASN A N 1
ATOM 776 C CA . ASN A 1 100 ? 1.161 38.033 -36.468 1.00 42.47 100 ASN A CA 1
ATOM 777 C C . ASN A 1 100 ? 0.309 37.697 -37.708 1.00 42.47 100 ASN A C 1
ATOM 779 O O . ASN A 1 100 ? 0.161 38.566 -38.562 1.00 42.47 100 ASN A O 1
ATOM 783 N N . ASN A 1 101 ? -0.316 36.513 -37.780 1.00 46.19 101 ASN A N 1
ATOM 784 C CA . ASN A 1 101 ? -1.665 36.401 -38.355 1.00 46.19 101 ASN A CA 1
ATOM 785 C C . ASN A 1 101 ? -2.405 35.115 -37.902 1.00 46.19 101 ASN A C 1
ATOM 787 O O . ASN A 1 101 ? -1.763 34.069 -37.763 1.00 46.19 101 ASN A O 1
ATOM 791 N N . PRO A 1 102 ? -3.733 35.164 -37.662 1.00 48.78 102 PRO A N 1
ATOM 792 C CA . PRO A 1 102 ? -4.479 34.161 -36.913 1.00 48.78 102 PRO A CA 1
ATOM 793 C C . PRO A 1 102 ? -5.285 33.225 -37.827 1.00 48.78 102 PRO A C 1
ATOM 795 O O . PRO A 1 102 ? -6.500 33.311 -37.881 1.00 48.78 102 PRO A O 1
ATOM 798 N N . GLU A 1 103 ? -4.651 32.273 -38.505 1.00 47.44 103 GLU A N 1
ATOM 799 C CA . GLU A 1 103 ? -5.377 31.340 -39.396 1.00 47.44 103 GLU A CA 1
ATOM 800 C C . GLU A 1 103 ? -5.230 29.882 -38.944 1.00 47.44 103 GLU A C 1
ATOM 802 O O . GLU A 1 103 ? -4.933 28.984 -39.726 1.00 47.44 103 GLU A O 1
ATOM 807 N N . PHE A 1 104 ? -5.404 29.629 -37.642 1.00 41.88 104 PHE A N 1
ATOM 808 C CA . PHE A 1 104 ? -5.466 28.263 -37.102 1.00 41.88 104 PHE A CA 1
ATOM 809 C C . PHE A 1 104 ? -6.452 28.114 -35.932 1.00 41.88 104 PHE A C 1
ATOM 811 O O . PHE A 1 104 ? -6.236 27.338 -35.006 1.00 41.88 104 PHE A O 1
ATOM 818 N N . PHE A 1 105 ? -7.586 28.816 -35.980 1.00 43.09 105 PHE A N 1
ATOM 819 C CA . PHE A 1 105 ? -8.744 28.463 -35.158 1.00 43.09 105 PHE A CA 1
ATOM 820 C C . PHE A 1 105 ? -9.737 27.661 -35.996 1.00 43.09 105 PHE A C 1
ATOM 822 O O . PHE A 1 105 ? -10.615 28.209 -36.653 1.00 43.09 105 PHE A O 1
ATOM 829 N N . ARG A 1 106 ? -9.627 26.330 -35.953 1.00 54.44 106 ARG A N 1
ATOM 830 C CA . ARG A 1 106 ? -10.766 25.474 -36.310 1.00 54.44 106 ARG A CA 1
ATOM 831 C C . ARG A 1 106 ? -11.705 25.414 -35.101 1.00 54.44 106 ARG A C 1
ATOM 833 O O . ARG A 1 106 ? -11.252 24.991 -34.034 1.00 54.44 106 ARG A O 1
ATOM 840 N N . PRO A 1 107 ? -12.987 25.801 -35.212 1.00 49.91 107 PRO A N 1
ATOM 841 C CA . PRO A 1 107 ? -13.913 25.652 -34.102 1.00 49.91 107 PRO A CA 1
ATOM 842 C C . PRO A 1 107 ? -14.185 24.167 -33.832 1.00 49.91 107 PRO A C 1
ATOM 844 O O . PRO A 1 107 ? -14.401 23.362 -34.739 1.00 49.91 107 PRO A O 1
ATOM 847 N N . ARG A 1 108 ? -14.159 23.799 -32.550 1.00 51.84 108 ARG A N 1
ATOM 848 C CA . ARG A 1 108 ? -14.490 22.461 -32.058 1.00 51.84 108 ARG A CA 1
ATOM 849 C C . ARG A 1 108 ? -16.009 22.294 -32.093 1.00 51.84 108 ARG A C 1
ATOM 851 O O . ARG A 1 108 ? -16.713 22.999 -31.374 1.00 51.84 108 ARG A O 1
ATOM 858 N N . ALA A 1 109 ? -16.504 21.373 -32.919 1.00 55.53 109 ALA A N 1
ATOM 859 C CA . ALA A 1 109 ? -17.920 21.018 -32.962 1.00 55.53 109 ALA A CA 1
ATOM 860 C C . ALA A 1 109 ? -18.411 20.598 -31.563 1.00 55.53 109 ALA A C 1
ATOM 862 O O . ALA A 1 109 ? -17.769 19.785 -30.886 1.00 55.53 109 ALA A O 1
ATOM 863 N N . LYS A 1 110 ? -19.529 21.181 -31.116 1.00 52.00 110 LYS A N 1
ATOM 864 C CA . LYS A 1 110 ? -20.204 20.795 -29.874 1.00 52.00 110 LYS A CA 1
ATOM 865 C C . LYS A 1 110 ? -20.974 19.498 -30.125 1.00 52.00 110 LYS A C 1
ATOM 867 O O . LYS A 1 110 ? -21.841 19.458 -30.986 1.00 52.00 110 LYS A O 1
ATOM 872 N N . PHE A 1 111 ? -20.636 18.450 -29.381 1.00 47.59 111 PHE A N 1
ATOM 873 C CA . PHE A 1 111 ? -21.451 17.242 -29.271 1.00 47.59 111 PHE A CA 1
ATOM 874 C C . PHE A 1 111 ? -22.418 17.449 -28.101 1.00 47.59 111 PHE A C 1
ATOM 876 O O . PHE A 1 111 ? -21.979 17.497 -26.949 1.00 47.59 111 PHE A O 1
ATOM 883 N N . GLU A 1 112 ? -23.709 17.597 -28.388 1.00 51.72 112 GLU A N 1
ATOM 884 C CA . GLU A 1 112 ? -24.768 17.456 -27.387 1.00 51.72 112 GLU A CA 1
ATOM 885 C C . GLU A 1 112 ? -25.041 15.959 -27.199 1.00 51.72 112 GLU A C 1
ATOM 887 O O . GLU A 1 112 ? -25.151 15.206 -28.168 1.00 51.72 112 GLU A O 1
ATOM 892 N N . ARG A 1 113 ? -25.034 15.506 -25.943 1.00 52.03 113 ARG A N 1
ATOM 893 C CA . ARG A 1 113 ? -25.378 14.126 -25.582 1.00 52.03 113 ARG A CA 1
ATOM 894 C C . ARG A 1 113 ? -26.885 14.051 -25.296 1.00 52.03 113 ARG A C 1
ATOM 896 O O . ARG A 1 113 ? -27.376 14.997 -24.682 1.00 52.03 113 ARG A O 1
ATOM 903 N N . PRO A 1 114 ? -27.570 12.976 -25.725 1.00 66.19 114 PRO A N 1
ATOM 904 C CA . PRO A 1 114 ? -28.984 12.750 -25.431 1.00 66.19 114 PRO A CA 1
ATOM 905 C C . PRO A 1 11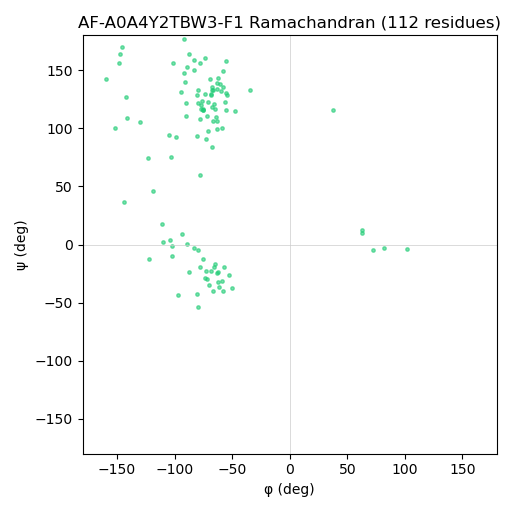4 ? -29.236 12.471 -23.946 1.00 66.19 114 PRO A C 1
ATOM 907 O O . PRO A 1 114 ? -28.294 12.000 -23.260 1.00 66.19 114 PRO A O 1
#

Solvent-accessible surface area (backbone atoms only — not comparable to full-atom values): 7860 Å² total; per-residue (Å²): 97,14,72,36,47,55,42,72,95,44,52,50,91,79,59,86,64,68,40,16,15,51,73,80,56,47,85,37,44,58,88,74,47,86,77,78,69,85,66,90,66,29,43,11,69,80,75,68,45,73,70,38,45,55,86,37,84,83,43,91,77,45,86,78,79,76,79,74,72,74,76,46,72,72,57,59,53,63,72,74,52,79,83,74,73,79,85,77,91,75,93,76,82,84,82,86,80,87,75,92,78,90,87,80,82,75,83,79,82,84,82,83,78,133